Protein AF-A0A3M0XFK5-F1 (afdb_monomer_lite)

pLDDT: mean 73.86, std 16.05, range [31.91, 90.44]

Sequence (95 aa):
MQRQSSTDVLHFATHGYADFETPRHSGLLAASGEMLTIQDFFEKRLTCPRLAVLSACETAIPPELESPDEIIALPTSLMVAGIPAVIGSLWSVAD

Foldseek 3Di:
DDDDDQDQEAEAQFAWDADPVDRQQTAGQDPVRDGCGLVNLLVAADDRYQEYEANYFPPDADPVRLPVCNVCSHQVSNVNSPHVYYHYDSHGDDD

Structure (mmCIF, N/CA/C/O backbone):
data_AF-A0A3M0XFK5-F1
#
_entry.id   AF-A0A3M0XFK5-F1
#
loop_
_atom_site.group_PDB
_atom_site.id
_atom_site.type_symbol
_atom_site.label_atom_id
_atom_site.label_alt_id
_atom_site.label_comp_id
_atom_site.label_asym_id
_atom_site.label_entity_id
_atom_site.label_seq_id
_atom_site.pdbx_PDB_ins_code
_atom_site.Cartn_x
_atom_site.Cartn_y
_atom_site.Cartn_z
_atom_site.occupancy
_atom_site.B_iso_or_equiv
_atom_site.auth_seq_id
_atom_site.auth_comp_id
_atom_site.auth_asym_id
_atom_site.auth_atom_id
_atom_site.pdbx_PDB_model_num
ATOM 1 N N . MET A 1 1 ? -16.483 19.804 13.832 1.00 31.91 1 MET A N 1
ATOM 2 C CA . MET A 1 1 ? -16.182 18.413 14.242 1.00 31.91 1 MET A CA 1
ATOM 3 C C . MET A 1 1 ? -16.823 17.475 13.229 1.00 31.91 1 MET A C 1
ATOM 5 O O . MET A 1 1 ? -17.989 17.133 13.374 1.00 31.91 1 MET A O 1
ATOM 9 N N . GLN A 1 2 ? -16.118 17.160 12.137 1.00 32.59 2 GLN A N 1
ATOM 10 C CA . GLN A 1 2 ? -16.607 16.198 11.146 1.00 32.59 2 GLN A CA 1
ATOM 11 C C . GLN A 1 2 ? -16.400 14.786 11.698 1.00 32.59 2 GLN A C 1
ATOM 13 O O . GLN A 1 2 ? -15.308 14.428 12.132 1.00 32.59 2 GLN A O 1
ATOM 18 N N . ARG A 1 3 ? -17.492 14.027 11.746 1.00 34.75 3 ARG A N 1
ATOM 19 C CA . ARG A 1 3 ? -17.570 12.662 12.261 1.00 34.75 3 ARG A CA 1
ATOM 20 C C . ARG A 1 3 ? -16.855 11.748 11.258 1.00 34.75 3 ARG A C 1
ATOM 22 O O . ARG A 1 3 ? -17.455 11.373 10.259 1.00 34.75 3 ARG A O 1
ATOM 29 N N . GLN A 1 4 ? -15.571 11.464 11.475 1.00 44.38 4 GLN A N 1
ATOM 30 C CA . GLN A 1 4 ? -14.875 10.416 10.727 1.00 44.38 4 GLN A CA 1
ATOM 31 C C . GLN A 1 4 ? -15.490 9.080 11.152 1.00 44.38 4 GLN A C 1
ATOM 33 O O . GLN A 1 4 ? -15.525 8.768 12.342 1.00 44.38 4 GLN A O 1
ATOM 38 N N . SER A 1 5 ? -16.049 8.327 10.205 1.00 48.06 5 SER A N 1
ATOM 39 C CA . SER A 1 5 ? -16.419 6.934 10.449 1.00 48.06 5 SER A CA 1
ATOM 40 C C . SER A 1 5 ? -15.153 6.199 10.879 1.00 48.06 5 SER A C 1
ATOM 42 O O . SER A 1 5 ? -14.173 6.181 10.133 1.00 48.06 5 SER A O 1
ATOM 44 N N . SER A 1 6 ? -15.138 5.660 12.097 1.00 58.69 6 SER A N 1
ATOM 45 C CA . SER A 1 6 ? -14.017 4.879 12.613 1.00 58.69 6 SER A CA 1
ATOM 46 C C . SER A 1 6 ? -13.965 3.546 11.870 1.00 58.69 6 SER A C 1
ATOM 48 O O . SER A 1 6 ? -14.556 2.557 12.297 1.00 58.69 6 SER A O 1
ATOM 50 N N . THR A 1 7 ? -13.329 3.546 10.707 1.00 67.62 7 THR A N 1
ATOM 51 C CA . THR A 1 7 ? -13.074 2.334 9.939 1.00 67.62 7 THR A CA 1
ATOM 52 C C . THR A 1 7 ? -11.715 1.799 10.365 1.00 67.62 7 THR A C 1
ATOM 54 O O . THR A 1 7 ? -10.688 2.376 10.016 1.00 67.62 7 THR A O 1
ATOM 57 N N . ASP A 1 8 ? -11.715 0.716 11.142 1.00 83.94 8 ASP A N 1
ATOM 58 C CA . ASP A 1 8 ? -10.488 0.082 11.640 1.00 83.94 8 ASP A CA 1
ATOM 59 C C . ASP A 1 8 ? -9.747 -0.707 10.548 1.00 83.94 8 ASP A C 1
ATOM 61 O O . ASP A 1 8 ? -8.533 -0.897 10.638 1.00 83.94 8 ASP A O 1
ATOM 65 N N . VAL A 1 9 ? -10.465 -1.150 9.509 1.00 87.44 9 VAL A N 1
ATOM 66 C CA . VAL A 1 9 ? -9.939 -1.987 8.422 1.00 87.44 9 VAL A CA 1
ATOM 67 C C . VAL A 1 9 ? -10.369 -1.437 7.065 1.00 87.44 9 VAL A C 1
ATOM 69 O O . VAL A 1 9 ? -11.561 -1.270 6.816 1.00 87.44 9 VAL A O 1
ATOM 72 N N . LEU A 1 10 ? -9.408 -1.200 6.174 1.00 86.12 10 LEU A N 1
ATOM 73 C CA . LEU A 1 10 ? -9.654 -0.956 4.754 1.00 86.12 10 LEU A CA 1
ATOM 74 C C . LEU A 1 10 ? -9.491 -2.266 3.983 1.00 86.12 10 LEU A C 1
ATOM 76 O O . LEU A 1 10 ? -8.471 -2.934 4.110 1.00 86.12 10 LEU A O 1
ATOM 80 N N . HIS A 1 11 ? -10.483 -2.636 3.180 1.00 85.88 11 HIS A N 1
ATOM 81 C CA . HIS A 1 11 ? -10.409 -3.807 2.308 1.00 85.88 11 HIS A CA 1
ATOM 82 C C . HIS A 1 11 ? -10.571 -3.361 0.861 1.00 85.88 11 HIS A C 1
ATOM 84 O O . HIS A 1 11 ? -11.553 -2.709 0.513 1.00 85.88 11 HIS A O 1
ATOM 90 N N . PHE A 1 12 ? -9.583 -3.691 0.039 1.00 82.44 12 PHE A N 1
ATOM 91 C CA . PHE A 1 12 ? -9.555 -3.404 -1.384 1.00 82.44 12 PHE A CA 1
ATOM 92 C C . PHE A 1 12 ? -9.650 -4.730 -2.135 1.00 82.44 12 PHE A C 1
ATOM 94 O O . PHE A 1 12 ? -8.666 -5.458 -2.224 1.00 82.44 12 PHE A O 1
ATOM 101 N N . ALA A 1 13 ? -10.832 -5.045 -2.657 1.00 80.56 13 ALA A N 1
ATOM 102 C CA . ALA A 1 13 ? -11.058 -6.162 -3.571 1.00 80.56 13 ALA A CA 1
ATOM 103 C C . ALA A 1 13 ? -11.319 -5.590 -4.965 1.00 80.56 13 ALA A C 1
ATOM 105 O O . ALA A 1 13 ? -12.464 -5.353 -5.341 1.00 80.56 13 ALA A O 1
ATOM 106 N N . THR A 1 14 ? -10.249 -5.213 -5.661 1.00 76.38 14 THR A N 1
ATOM 107 C CA . THR A 1 14 ? -10.352 -4.512 -6.944 1.00 76.38 14 THR A CA 1
ATOM 108 C C . THR A 1 14 ? -9.149 -4.767 -7.850 1.00 76.38 14 THR A C 1
ATOM 110 O O . THR A 1 14 ? -8.188 -5.405 -7.440 1.00 76.38 14 THR A O 1
ATOM 113 N N . HIS A 1 15 ? -9.172 -4.271 -9.082 1.00 79.12 15 HIS A N 1
ATOM 114 C CA . HIS A 1 15 ? -8.062 -4.401 -10.019 1.00 79.12 15 HIS A CA 1
ATOM 115 C C . HIS A 1 15 ? -6.876 -3.521 -9.618 1.00 79.12 15 HIS A C 1
ATOM 117 O O . HIS A 1 15 ? -7.023 -2.311 -9.411 1.00 79.12 15 HIS A O 1
ATOM 123 N N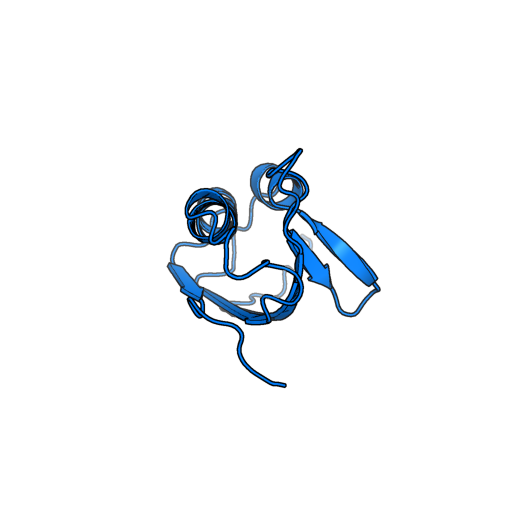 . GLY A 1 16 ? -5.698 -4.140 -9.543 1.00 77.94 16 GLY A N 1
ATOM 124 C CA . GLY A 1 16 ? -4.427 -3.430 -9.505 1.00 77.94 16 GLY A CA 1
ATOM 125 C C . GLY A 1 16 ? -4.005 -3.022 -10.915 1.00 77.94 16 GLY A C 1
ATOM 126 O O . GLY A 1 16 ? -4.222 -3.761 -11.880 1.00 77.94 16 GLY A O 1
ATOM 127 N N . TYR A 1 17 ? -3.403 -1.843 -11.028 1.00 78.69 17 TYR A N 1
ATOM 128 C CA . TYR A 1 17 ? -2.802 -1.340 -12.257 1.00 78.69 17 TYR A CA 1
ATOM 129 C C . TYR A 1 17 ? -1.322 -1.039 -12.034 1.00 78.69 17 TYR A C 1
ATOM 131 O O . TYR A 1 17 ? -0.975 -0.367 -11.061 1.00 78.69 17 TYR A O 1
ATOM 139 N N . ALA A 1 18 ? -0.496 -1.521 -12.962 1.00 77.38 18 ALA A N 1
ATOM 140 C CA . ALA A 1 18 ? 0.952 -1.390 -12.963 1.00 77.38 18 ALA A CA 1
ATOM 141 C C . ALA A 1 18 ? 1.405 -0.485 -14.115 1.00 77.38 18 ALA A C 1
ATOM 143 O O . ALA A 1 18 ? 1.147 -0.789 -15.282 1.00 77.38 18 ALA A O 1
ATOM 144 N N . ASP A 1 19 ? 2.070 0.623 -13.793 1.00 78.75 19 ASP A N 1
ATOM 145 C CA . ASP A 1 19 ? 2.700 1.539 -14.742 1.00 78.75 19 ASP A CA 1
ATOM 146 C C . ASP A 1 19 ? 4.225 1.384 -14.675 1.00 78.75 19 ASP A C 1
ATOM 148 O O . ASP A 1 19 ? 4.920 2.023 -13.883 1.00 78.75 19 ASP A O 1
ATOM 152 N N . PHE A 1 20 ? 4.756 0.545 -15.563 1.00 76.12 20 PHE A N 1
ATOM 153 C CA . PHE A 1 20 ? 6.188 0.252 -15.622 1.00 76.12 20 PHE A CA 1
ATOM 154 C C . PHE A 1 20 ? 7.050 1.441 -16.079 1.00 76.12 20 PHE A C 1
ATOM 156 O O . PHE A 1 20 ? 8.259 1.436 -15.841 1.00 76.12 20 PHE A O 1
ATOM 163 N N . GLU A 1 21 ? 6.470 2.454 -16.731 1.00 81.62 21 GLU A N 1
ATOM 164 C CA . GLU A 1 21 ? 7.200 3.665 -17.123 1.00 81.62 21 GLU A CA 1
ATOM 165 C C . GLU A 1 21 ? 7.225 4.683 -15.978 1.00 81.62 21 GLU A C 1
ATOM 167 O O . GLU A 1 21 ? 8.246 5.332 -15.732 1.00 81.62 21 GLU A O 1
ATOM 172 N N . THR A 1 22 ? 6.109 4.806 -15.254 1.00 84.12 22 THR A N 1
ATOM 173 C CA . THR A 1 22 ? 5.947 5.726 -14.127 1.00 84.12 22 THR A CA 1
ATOM 174 C C . THR A 1 22 ? 5.314 5.023 -12.915 1.00 84.12 22 THR A C 1
ATOM 176 O O . THR A 1 22 ? 4.138 5.248 -12.627 1.00 84.12 22 THR A O 1
ATOM 179 N N . PRO A 1 23 ? 6.096 4.291 -12.090 1.00 80.69 23 PRO A N 1
ATOM 180 C CA . PRO A 1 23 ? 5.567 3.446 -11.003 1.00 80.69 23 PRO A CA 1
ATOM 181 C C . PRO A 1 23 ? 4.730 4.163 -9.936 1.00 80.69 23 PRO A C 1
ATOM 183 O O . PRO A 1 23 ? 4.064 3.544 -9.118 1.00 80.69 23 PRO A O 1
ATOM 186 N N . ARG A 1 24 ? 4.779 5.498 -9.883 1.00 83.81 24 ARG A N 1
ATOM 187 C CA . ARG A 1 24 ? 3.979 6.303 -8.945 1.00 83.81 24 ARG A CA 1
ATOM 188 C C . ARG A 1 24 ? 2.516 6.425 -9.375 1.00 83.81 24 ARG A C 1
ATOM 190 O O . ARG A 1 24 ? 1.681 6.752 -8.535 1.00 83.81 24 ARG A O 1
ATOM 197 N N . HIS A 1 25 ? 2.234 6.197 -10.657 1.00 87.75 25 HIS A N 1
ATOM 198 C CA . HIS A 1 25 ? 0.889 6.179 -11.229 1.00 87.75 25 HIS A CA 1
ATOM 199 C C . HIS A 1 25 ? 0.219 4.804 -11.109 1.00 87.75 25 HIS A C 1
ATOM 201 O O . HIS A 1 25 ? -0.995 4.704 -11.290 1.00 87.75 25 HIS A O 1
ATOM 207 N N . SER A 1 26 ? 0.979 3.765 -10.758 1.00 85.19 26 SER A N 1
ATOM 208 C CA . SER A 1 26 ? 0.454 2.453 -10.382 1.00 85.19 26 SER A CA 1
ATOM 209 C C . SER A 1 26 ? -0.468 2.585 -9.167 1.00 85.19 26 SER A C 1
ATOM 211 O O . SER A 1 26 ? -0.304 3.485 -8.334 1.00 85.19 26 SER A O 1
ATOM 213 N N . GLY A 1 27 ? -1.477 1.724 -9.065 1.00 87.19 27 GLY A N 1
ATOM 214 C CA . GLY A 1 27 ? -2.551 1.940 -8.102 1.00 87.19 27 GLY A CA 1
ATOM 215 C C . GLY A 1 27 ? -3.687 0.930 -8.139 1.00 87.19 27 GLY A C 1
ATOM 216 O O . GLY A 1 27 ? -3.588 -0.144 -8.728 1.00 87.19 27 GLY A O 1
ATOM 217 N N . LEU A 1 28 ? -4.777 1.294 -7.470 1.00 85.56 28 LEU A N 1
ATOM 218 C CA . LEU A 1 28 ? -5.999 0.504 -7.354 1.00 85.56 28 LEU A CA 1
ATOM 219 C C . LEU A 1 28 ? -7.143 1.221 -8.066 1.00 85.56 28 LEU A C 1
ATOM 221 O O . LEU A 1 28 ? -7.446 2.371 -7.747 1.00 85.56 28 LEU A O 1
ATOM 225 N N . LEU A 1 29 ? -7.829 0.534 -8.975 1.00 84.81 29 LEU A N 1
ATOM 226 C CA . LEU A 1 29 ? -9.042 1.070 -9.584 1.00 84.81 29 LEU A CA 1
ATOM 227 C C . LEU A 1 29 ? -10.191 0.970 -8.576 1.00 84.81 29 LEU A C 1
ATOM 229 O O . LEU A 1 29 ? -10.603 -0.120 -8.220 1.00 84.81 29 LEU A O 1
ATOM 233 N N . ALA A 1 30 ? -10.735 2.066 -8.072 1.00 84.12 30 ALA A N 1
ATOM 234 C CA . ALA A 1 30 ? -11.891 2.021 -7.184 1.00 84.12 30 ALA A CA 1
ATOM 235 C C . ALA A 1 30 ? -13.162 1.597 -7.942 1.00 84.12 30 ALA A C 1
ATOM 237 O O . ALA A 1 30 ? -13.293 1.812 -9.146 1.00 84.12 30 ALA A O 1
ATOM 238 N N . ALA A 1 31 ? -14.163 1.080 -7.222 1.00 79.38 31 ALA A N 1
ATOM 239 C CA . ALA A 1 31 ? -15.466 0.734 -7.804 1.00 79.38 31 ALA A CA 1
ATOM 240 C C . ALA A 1 31 ? -16.192 1.937 -8.451 1.00 79.38 31 ALA A C 1
ATOM 242 O O . ALA A 1 31 ? -17.082 1.758 -9.276 1.00 79.38 31 ALA A O 1
ATOM 243 N N . SER A 1 32 ? -15.809 3.167 -8.088 1.00 83.19 32 SER A N 1
ATOM 244 C CA . SER A 1 32 ? -16.272 4.410 -8.718 1.00 83.19 32 SER A CA 1
ATOM 245 C C . SER A 1 32 ? -15.670 4.664 -10.107 1.00 83.19 32 SER A C 1
ATOM 247 O O . SER A 1 32 ? -16.110 5.588 -10.788 1.00 83.19 32 SER A O 1
ATOM 249 N N . GLY A 1 33 ? -14.662 3.889 -10.520 1.00 83.50 33 GLY A N 1
ATOM 250 C CA . GLY A 1 33 ? -13.844 4.138 -11.708 1.00 83.50 33 GLY A CA 1
ATOM 251 C C . GLY A 1 33 ? -12.682 5.113 -11.475 1.00 83.50 33 GLY A C 1
ATOM 252 O O . GLY A 1 33 ? -11.950 5.417 -12.411 1.00 83.50 33 GLY A O 1
ATOM 253 N N . GLU A 1 34 ? -12.503 5.611 -10.250 1.00 88.00 34 GLU A N 1
ATOM 254 C CA . GLU A 1 34 ? -11.369 6.460 -9.865 1.00 88.00 34 GLU A CA 1
ATOM 255 C C . GLU A 1 34 ? -10.102 5.617 -9.671 1.00 88.00 34 GLU A C 1
ATOM 257 O O . GLU A 1 34 ? -10.156 4.566 -9.038 1.00 88.00 34 GLU A O 1
ATOM 262 N N . MET A 1 35 ? -8.955 6.078 -10.172 1.00 87.69 35 MET A N 1
ATOM 263 C CA . MET A 1 35 ? -7.668 5.438 -9.895 1.00 87.69 35 MET A CA 1
ATOM 264 C C . MET A 1 35 ? -7.081 5.995 -8.595 1.00 87.69 35 MET A C 1
ATOM 266 O O . MET A 1 35 ? -6.830 7.192 -8.505 1.00 87.69 35 MET A O 1
ATOM 270 N N . LEU A 1 36 ? -6.843 5.128 -7.611 1.00 88.44 36 LEU A N 1
ATOM 271 C CA . LEU A 1 36 ? -6.133 5.452 -6.374 1.00 88.44 36 LEU A CA 1
ATOM 272 C C . LEU A 1 36 ? -4.659 5.083 -6.539 1.00 88.44 36 LEU A C 1
ATOM 274 O O . LEU A 1 36 ? -4.280 3.920 -6.379 1.00 88.44 36 LEU A O 1
ATOM 278 N N . THR A 1 37 ? -3.840 6.066 -6.890 1.00 90.44 37 THR A N 1
ATOM 279 C CA . THR A 1 37 ? -2.423 5.8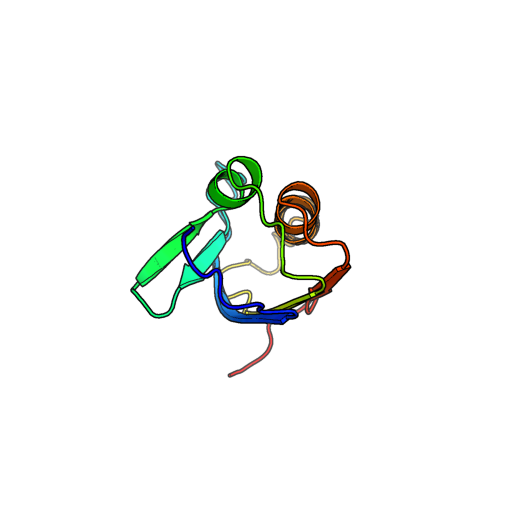68 -7.201 1.00 90.44 37 THR A CA 1
ATOM 280 C C . THR A 1 37 ? -1.556 5.791 -5.947 1.00 90.44 37 THR A C 1
ATOM 282 O O . THR A 1 37 ? -1.918 6.250 -4.861 1.00 90.44 37 THR A O 1
ATOM 285 N N . ILE A 1 38 ? -0.349 5.251 -6.098 1.00 88.19 38 ILE A N 1
ATOM 286 C CA . ILE A 1 38 ? 0.693 5.287 -5.066 1.00 88.19 38 ILE A CA 1
ATOM 287 C C . ILE A 1 38 ? 0.976 6.726 -4.616 1.00 88.19 38 ILE A C 1
ATOM 289 O O . ILE A 1 38 ? 1.143 6.971 -3.418 1.00 88.19 38 ILE A O 1
ATOM 293 N N . GLN A 1 39 ? 0.986 7.681 -5.550 1.00 89.31 39 GLN A N 1
ATOM 294 C CA . GLN A 1 39 ? 1.139 9.096 -5.227 1.00 89.31 39 GLN A CA 1
ATOM 295 C C . GLN A 1 39 ? 0.007 9.612 -4.326 1.00 89.31 39 GLN A C 1
ATOM 297 O O . GLN A 1 39 ? 0.287 10.283 -3.330 1.00 89.31 39 GLN A O 1
ATOM 302 N N . ASP A 1 40 ? -1.246 9.240 -4.601 1.00 89.56 40 ASP A N 1
ATOM 303 C CA . ASP A 1 40 ? -2.390 9.653 -3.778 1.00 89.56 40 ASP A CA 1
ATOM 304 C C . ASP A 1 40 ? -2.256 9.179 -2.328 1.00 89.56 40 ASP A C 1
ATOM 306 O O . ASP A 1 40 ? -2.655 9.882 -1.397 1.00 89.56 40 ASP A O 1
ATOM 310 N N . PHE A 1 41 ? -1.690 7.990 -2.112 1.00 86.38 41 PHE A N 1
ATOM 311 C CA . PHE A 1 41 ? -1.444 7.471 -0.768 1.00 86.38 41 PHE A CA 1
ATOM 312 C C . PHE A 1 41 ? -0.298 8.198 -0.059 1.00 86.38 41 PHE A C 1
ATOM 314 O O . PHE A 1 41 ? -0.413 8.457 1.136 1.00 86.38 41 PHE A O 1
ATOM 321 N N . PHE A 1 42 ? 0.757 8.608 -0.770 1.00 84.62 42 PHE A N 1
ATOM 322 C CA . PHE A 1 42 ? 1.824 9.422 -0.175 1.00 84.62 42 PHE A CA 1
ATOM 323 C C . PHE A 1 42 ? 1.353 10.809 0.273 1.00 84.62 42 PHE A C 1
ATOM 325 O O . PHE A 1 42 ? 1.878 11.355 1.243 1.00 84.62 42 PHE A O 1
ATOM 332 N N . GLU A 1 43 ? 0.363 11.379 -0.410 1.00 86.19 43 GLU A N 1
ATOM 333 C CA . GLU A 1 43 ? -0.178 12.702 -0.089 1.00 86.19 43 GLU A CA 1
ATOM 334 C C . GLU A 1 43 ? -1.271 12.656 0.995 1.00 86.19 43 GLU A C 1
ATOM 336 O O . GLU A 1 43 ? -1.614 13.681 1.596 1.00 86.19 43 GLU A O 1
ATOM 341 N N . LYS A 1 44 ? -1.817 11.470 1.294 1.00 83.62 44 LYS A N 1
ATOM 342 C CA . LYS A 1 44 ? -2.872 11.283 2.298 1.00 83.62 44 LYS A CA 1
ATOM 343 C C . LYS A 1 44 ? -2.300 10.958 3.674 1.00 83.62 44 LYS A C 1
ATOM 345 O O . LYS A 1 44 ? -1.352 10.202 3.832 1.00 83.62 44 LYS A O 1
ATOM 350 N N . ARG A 1 45 ? -2.974 11.471 4.707 1.00 81.38 45 ARG A N 1
ATOM 351 C CA . ARG A 1 45 ? -2.741 11.082 6.103 1.00 81.38 45 ARG A CA 1
ATOM 352 C C . ARG A 1 45 ? -3.984 10.405 6.668 1.00 81.38 45 ARG A C 1
ATOM 354 O O . ARG A 1 45 ? -4.947 11.064 7.054 1.00 81.38 45 ARG A O 1
ATOM 361 N N . LEU A 1 46 ? -3.956 9.082 6.693 1.00 82.56 46 LEU A N 1
ATOM 362 C CA . LEU A 1 46 ? -4.979 8.212 7.250 1.00 82.56 46 LEU A CA 1
ATOM 363 C C . LEU A 1 46 ? -4.695 8.007 8.743 1.00 82.56 46 LEU A C 1
ATOM 365 O O . LEU A 1 46 ? -3.644 7.509 9.127 1.00 82.56 46 LEU A O 1
ATOM 369 N N . THR A 1 47 ? -5.624 8.425 9.602 1.00 78.44 47 THR A N 1
ATOM 370 C CA . THR A 1 47 ? -5.441 8.390 11.068 1.00 78.44 47 THR A CA 1
ATOM 371 C C . THR A 1 47 ? -6.252 7.308 11.774 1.00 78.44 47 THR A C 1
ATOM 373 O O . THR A 1 47 ? -6.051 7.075 12.961 1.00 78.44 47 THR A O 1
ATOM 376 N N . CYS A 1 48 ? -7.194 6.681 11.072 1.00 82.00 48 CYS A N 1
ATOM 377 C CA . CYS A 1 48 ? -8.132 5.713 11.641 1.00 82.00 48 CYS A CA 1
ATOM 378 C C . CYS A 1 48 ? -7.823 4.247 11.295 1.00 82.00 48 CYS A C 1
ATOM 380 O O . CYS A 1 48 ? -7.848 3.429 12.213 1.00 82.00 48 CYS A O 1
ATOM 382 N N . PRO A 1 49 ? -7.537 3.878 10.032 1.00 82.81 49 PRO A N 1
ATOM 383 C CA . PRO A 1 49 ? -7.396 2.472 9.686 1.00 82.81 49 PRO A CA 1
ATOM 384 C C . PRO A 1 49 ? -6.113 1.878 10.263 1.00 82.81 49 PRO A C 1
ATOM 386 O O . PRO A 1 49 ? -5.022 2.428 10.126 1.00 82.81 49 PRO A O 1
ATOM 389 N N . ARG A 1 50 ? -6.262 0.722 10.910 1.00 87.50 50 ARG A N 1
ATOM 390 C CA . ARG A 1 50 ? -5.173 -0.033 11.539 1.00 87.50 50 ARG A CA 1
ATOM 391 C C . ARG A 1 50 ? -4.648 -1.158 10.652 1.00 87.50 50 ARG A C 1
ATOM 393 O O . ARG A 1 50 ? -3.551 -1.655 10.897 1.00 87.50 50 ARG A O 1
ATOM 400 N N . LEU A 1 51 ? -5.437 -1.551 9.657 1.00 86.31 51 LEU A N 1
ATOM 401 C CA . LEU A 1 51 ? -5.139 -2.626 8.724 1.00 86.31 51 LEU A CA 1
ATOM 402 C C . LEU A 1 51 ? -5.671 -2.274 7.333 1.00 86.31 51 LEU A C 1
ATOM 404 O O . LEU A 1 51 ? -6.813 -1.833 7.205 1.00 86.31 51 LEU A O 1
ATOM 408 N N . ALA A 1 52 ? -4.869 -2.524 6.304 1.00 87.88 52 ALA A N 1
ATOM 409 C CA . ALA A 1 52 ? -5.333 -2.620 4.927 1.00 87.88 52 ALA A CA 1
ATOM 410 C C . ALA A 1 52 ? -5.200 -4.062 4.429 1.00 87.88 52 ALA A C 1
ATOM 412 O O . ALA A 1 52 ? -4.183 -4.712 4.658 1.00 87.88 52 ALA A O 1
ATOM 413 N N . VAL A 1 53 ? -6.221 -4.558 3.740 1.00 85.69 53 VAL A N 1
ATOM 414 C CA . VAL A 1 53 ? -6.209 -5.855 3.062 1.00 85.69 53 VAL A CA 1
ATOM 415 C C . VAL A 1 53 ? -6.366 -5.605 1.566 1.00 85.69 53 VAL A C 1
ATOM 417 O O . VAL A 1 53 ? -7.358 -5.021 1.138 1.00 85.69 53 VAL A O 1
ATOM 420 N N . LEU A 1 54 ? -5.379 -6.030 0.788 1.00 80.94 54 LEU A N 1
ATOM 421 C CA . LEU A 1 54 ? -5.309 -5.943 -0.664 1.00 80.94 54 LEU A CA 1
ATOM 422 C C . LEU A 1 54 ? -5.639 -7.321 -1.244 1.00 80.94 54 LEU A C 1
ATOM 424 O O . LEU A 1 54 ? -4.802 -8.218 -1.288 1.00 80.94 54 LEU A O 1
ATOM 428 N N . SER A 1 55 ? -6.882 -7.490 -1.671 1.00 75.00 55 SER A N 1
ATOM 429 C CA . SER A 1 55 ? -7.357 -8.621 -2.469 1.00 75.00 55 SER A CA 1
ATOM 430 C C . SER A 1 55 ? -7.422 -8.191 -3.933 1.00 75.00 55 SER A C 1
ATOM 432 O O . SER A 1 55 ? -8.489 -8.208 -4.541 1.00 75.00 55 SER A O 1
ATOM 434 N N . ALA A 1 56 ? -6.304 -7.695 -4.463 1.00 63.94 56 ALA A N 1
ATOM 435 C CA . ALA A 1 56 ? -6.260 -7.132 -5.803 1.00 63.94 56 ALA A CA 1
ATOM 436 C C . ALA A 1 56 ? -5.700 -8.130 -6.819 1.00 63.94 56 ALA A C 1
ATOM 438 O O . ALA A 1 56 ? -4.713 -8.813 -6.555 1.00 63.94 56 ALA A O 1
ATOM 439 N N . CYS A 1 57 ? -6.343 -8.207 -7.983 1.00 59.22 57 CYS A N 1
ATOM 440 C CA . CYS A 1 57 ? -5.866 -9.009 -9.106 1.00 59.22 57 CYS A CA 1
ATOM 441 C C . CYS A 1 57 ? -4.761 -8.231 -9.832 1.00 59.22 57 CYS A C 1
ATOM 443 O O . CYS A 1 57 ? -4.988 -7.092 -10.249 1.00 59.22 57 CYS A O 1
ATOM 445 N N . GLU A 1 58 ? -3.595 -8.843 -10.034 1.00 55.38 58 GLU A N 1
ATOM 446 C CA . GLU A 1 58 ? -2.583 -8.365 -10.980 1.00 55.38 58 GLU A CA 1
ATOM 447 C C . GLU A 1 58 ? -3.096 -8.628 -12.403 1.00 55.38 58 GLU A C 1
ATOM 449 O O . GLU A 1 58 ? -2.830 -9.667 -13.002 1.00 55.38 58 GLU A O 1
ATOM 454 N N . THR A 1 59 ? -3.922 -7.728 -12.937 1.00 43.06 59 THR A N 1
ATOM 455 C CA . THR A 1 59 ? -4.529 -7.894 -14.271 1.00 43.06 59 THR A CA 1
ATOM 456 C C . THR A 1 59 ? -3.638 -7.434 -15.432 1.00 43.06 59 THR A C 1
ATOM 458 O O . THR A 1 59 ? -4.079 -7.481 -16.577 1.00 43.06 59 THR A O 1
ATOM 461 N N . ALA A 1 60 ? -2.396 -7.001 -15.182 1.00 41.22 60 ALA A N 1
ATOM 462 C CA . ALA A 1 60 ? -1.547 -6.416 -16.227 1.00 41.22 60 ALA A CA 1
ATOM 463 C C . ALA A 1 60 ? -0.031 -6.628 -16.054 1.00 41.22 60 ALA A C 1
ATOM 465 O O . ALA A 1 60 ? 0.742 -5.832 -16.579 1.00 41.22 60 ALA A O 1
ATOM 466 N N . ILE A 1 61 ? 0.417 -7.673 -15.350 1.00 50.66 61 ILE A N 1
ATOM 467 C CA . ILE A 1 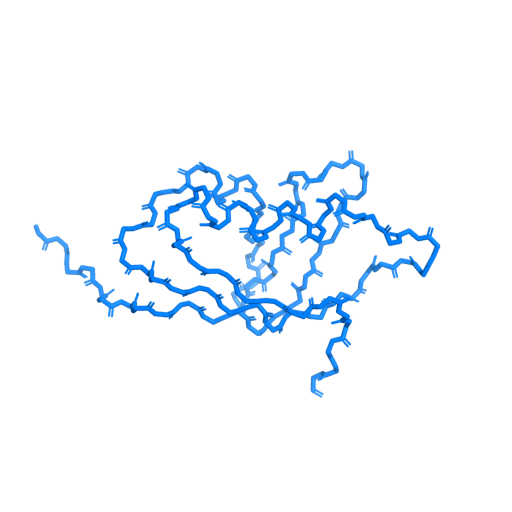61 ? 1.849 -8.008 -15.289 1.00 50.66 61 ILE A CA 1
ATOM 468 C C . ILE A 1 61 ? 2.150 -9.057 -16.371 1.00 50.66 61 ILE A C 1
ATOM 470 O O . ILE A 1 61 ? 1.657 -10.184 -16.269 1.00 50.66 61 ILE A O 1
ATOM 474 N N . PRO A 1 62 ? 2.916 -8.733 -17.432 1.00 43.34 62 PRO A N 1
ATOM 475 C CA . PRO A 1 62 ? 3.498 -9.759 -18.288 1.00 43.34 62 PRO A CA 1
ATOM 476 C C . PRO A 1 62 ? 4.360 -10.680 -17.413 1.00 43.34 62 PRO A C 1
ATOM 478 O O . PRO A 1 62 ? 5.114 -10.164 -16.590 1.00 43.34 62 PRO A O 1
ATOM 481 N N . PRO A 1 63 ? 4.293 -12.012 -17.560 1.00 48.41 63 PRO A N 1
ATOM 482 C CA . PRO A 1 63 ? 5.039 -12.947 -16.712 1.00 48.41 63 PRO A CA 1
ATOM 483 C C . PRO A 1 63 ? 6.565 -12.732 -16.743 1.00 48.41 63 PRO A C 1
ATOM 485 O O . PRO A 1 63 ? 7.272 -13.211 -15.863 1.00 48.41 63 PRO A O 1
ATOM 488 N N . GLU A 1 64 ? 7.093 -11.997 -17.726 1.00 49.88 64 GLU A N 1
ATOM 489 C CA . GLU A 1 64 ? 8.505 -11.609 -17.811 1.00 49.88 64 GLU A CA 1
ATOM 490 C C . GLU A 1 64 ? 8.867 -10.325 -17.028 1.00 49.88 64 GLU A C 1
ATOM 492 O O . GLU A 1 64 ? 10.044 -9.981 -16.924 1.00 49.88 64 GLU A O 1
ATOM 497 N N . LEU A 1 65 ? 7.871 -9.610 -16.498 1.00 50.72 65 LEU A N 1
ATOM 498 C CA . LEU A 1 65 ? 7.950 -8.287 -15.867 1.00 50.72 65 LEU A CA 1
ATOM 499 C C . LEU A 1 65 ? 7.354 -8.306 -14.451 1.00 50.72 65 LEU A C 1
ATOM 501 O O . LEU A 1 65 ? 6.727 -7.335 -14.030 1.00 50.72 65 LEU A O 1
ATOM 505 N N . GLU A 1 66 ? 7.559 -9.388 -13.693 1.00 52.28 66 GLU A N 1
ATOM 506 C CA . GLU A 1 66 ? 7.401 -9.362 -12.233 1.00 52.28 66 GLU A CA 1
ATOM 507 C C . GLU A 1 66 ? 8.337 -8.279 -11.670 1.00 52.28 66 GLU A C 1
ATOM 509 O O . GLU A 1 66 ? 9.501 -8.537 -11.376 1.00 52.28 66 GLU A O 1
ATOM 514 N N . SER A 1 67 ? 7.867 -7.031 -11.605 1.00 54.66 67 SER A N 1
ATOM 515 C CA . SER A 1 67 ? 8.628 -5.912 -11.066 1.00 54.66 67 SER A CA 1
ATOM 516 C C . SER A 1 67 ? 8.483 -5.953 -9.549 1.00 54.66 67 SER A C 1
ATOM 518 O O . SER A 1 67 ? 7.414 -5.617 -9.028 1.00 54.66 67 SER A O 1
ATOM 520 N N . PRO A 1 68 ? 9.533 -6.342 -8.803 1.00 54.62 68 PRO A N 1
ATOM 521 C CA . PRO A 1 68 ? 9.465 -6.426 -7.347 1.00 54.62 68 PRO A CA 1
ATOM 522 C C . PRO A 1 68 ? 9.170 -5.059 -6.720 1.00 54.62 68 PRO A C 1
ATOM 524 O O . PRO A 1 68 ? 8.637 -4.977 -5.615 1.00 54.62 68 PRO A O 1
ATOM 527 N N . ASP A 1 69 ? 9.500 -3.983 -7.439 1.00 56.62 69 ASP A N 1
ATOM 528 C CA . ASP A 1 69 ? 9.352 -2.611 -6.976 1.00 56.62 69 ASP A CA 1
ATOM 529 C C . ASP A 1 69 ? 7.882 -2.220 -6.795 1.00 56.62 69 ASP A C 1
ATOM 531 O O . ASP A 1 69 ? 7.555 -1.542 -5.824 1.00 56.62 69 ASP A O 1
ATOM 535 N N . GLU A 1 70 ? 6.974 -2.682 -7.657 1.00 56.50 70 GLU A N 1
ATOM 536 C CA . GLU A 1 70 ? 5.547 -2.353 -7.536 1.00 56.50 70 GLU A CA 1
ATOM 537 C C . GLU A 1 70 ? 4.847 -3.138 -6.427 1.00 56.50 70 GLU A C 1
ATOM 539 O O . GLU A 1 70 ? 4.063 -2.573 -5.655 1.00 56.50 70 GLU A O 1
ATOM 544 N N . ILE A 1 71 ? 5.212 -4.416 -6.297 1.00 61.06 71 ILE A N 1
ATOM 545 C CA . ILE A 1 71 ? 4.764 -5.308 -5.221 1.00 61.06 71 ILE A CA 1
ATOM 546 C C . ILE A 1 71 ? 5.103 -4.700 -3.852 1.00 61.06 71 ILE A C 1
ATOM 548 O O . ILE A 1 71 ? 4.350 -4.846 -2.889 1.00 61.06 71 ILE A O 1
ATOM 552 N N . ILE A 1 72 ? 6.219 -3.973 -3.760 1.00 67.06 72 ILE A N 1
ATOM 553 C CA . ILE A 1 72 ? 6.646 -3.282 -2.543 1.00 67.06 72 ILE A CA 1
ATOM 554 C C . ILE A 1 72 ? 6.003 -1.895 -2.432 1.00 67.06 72 ILE A C 1
ATOM 556 O O . ILE A 1 72 ? 5.593 -1.496 -1.337 1.00 67.06 72 ILE A O 1
ATOM 560 N N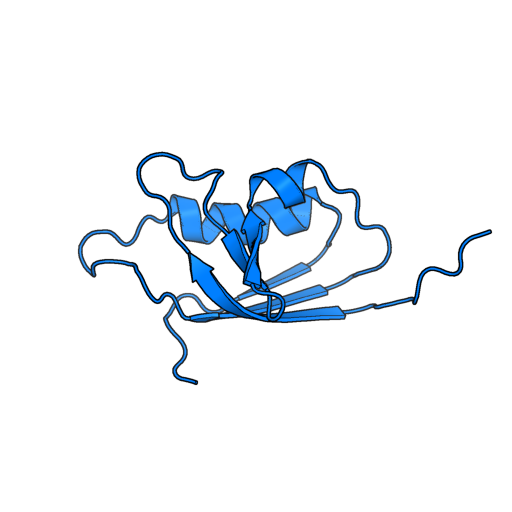 . ALA A 1 73 ? 5.913 -1.140 -3.527 1.00 76.44 73 ALA A N 1
ATOM 561 C CA . ALA A 1 73 ? 5.562 0.274 -3.483 1.00 76.44 73 ALA A CA 1
ATOM 562 C C . ALA A 1 73 ? 4.114 0.534 -3.042 1.00 76.44 73 ALA A C 1
ATOM 564 O O . ALA A 1 73 ? 3.888 1.474 -2.277 1.00 76.44 73 ALA A O 1
ATOM 565 N N . LEU A 1 74 ? 3.145 -0.299 -3.440 1.00 80.75 74 LEU A N 1
ATOM 566 C CA . LEU A 1 74 ? 1.737 -0.097 -3.074 1.00 80.75 74 LEU A CA 1
ATOM 567 C C . LEU A 1 74 ? 1.433 -0.411 -1.591 1.00 80.75 74 LEU A C 1
ATOM 569 O O . LEU A 1 74 ? 0.853 0.438 -0.909 1.00 80.75 74 LEU A O 1
ATOM 573 N N . PRO A 1 75 ? 1.857 -1.552 -1.011 1.00 82.81 75 PRO A N 1
ATOM 574 C CA . PRO A 1 75 ? 1.750 -1.756 0.434 1.00 82.81 75 PRO A CA 1
ATOM 575 C C . PRO A 1 75 ? 2.535 -0.707 1.230 1.00 82.81 75 PRO A C 1
ATOM 577 O O . PRO A 1 75 ? 2.078 -0.240 2.274 1.00 82.81 75 PRO A O 1
ATOM 580 N N . THR A 1 76 ? 3.703 -0.298 0.729 1.00 85.44 76 THR A N 1
ATOM 581 C CA . THR A 1 76 ? 4.529 0.720 1.389 1.00 85.44 76 THR A CA 1
ATOM 582 C C . THR A 1 76 ? 3.862 2.089 1.389 1.00 85.44 76 THR A C 1
ATOM 584 O O . THR A 1 76 ? 3.911 2.780 2.406 1.00 85.44 76 THR A O 1
ATOM 587 N N . SER A 1 77 ? 3.195 2.487 0.305 1.00 86.56 77 SER A N 1
ATOM 588 C CA . SER A 1 77 ? 2.505 3.777 0.237 1.00 86.56 77 SER A CA 1
ATOM 589 C C . SER A 1 77 ? 1.355 3.866 1.242 1.00 86.56 77 SER A C 1
ATOM 591 O O . SER A 1 77 ? 1.208 4.887 1.909 1.00 86.56 77 SER A O 1
ATOM 593 N N . LEU A 1 78 ? 0.620 2.771 1.461 1.00 87.62 78 LEU A N 1
ATOM 594 C CA . LEU A 1 78 ? -0.406 2.664 2.504 1.00 87.62 78 LEU A CA 1
ATOM 595 C C . LEU A 1 78 ? 0.178 2.769 3.919 1.00 87.62 78 LEU A C 1
ATOM 597 O O . LEU A 1 78 ? -0.409 3.422 4.787 1.00 87.62 78 LEU A O 1
ATOM 601 N N . MET A 1 79 ? 1.348 2.173 4.157 1.00 87.56 79 MET A N 1
ATOM 602 C CA . MET A 1 79 ? 2.044 2.324 5.438 1.00 87.56 79 MET A CA 1
ATOM 603 C C . MET A 1 79 ? 2.496 3.766 5.673 1.00 87.56 79 MET A C 1
ATOM 605 O O . MET A 1 79 ? 2.281 4.309 6.758 1.00 87.56 79 MET A O 1
ATO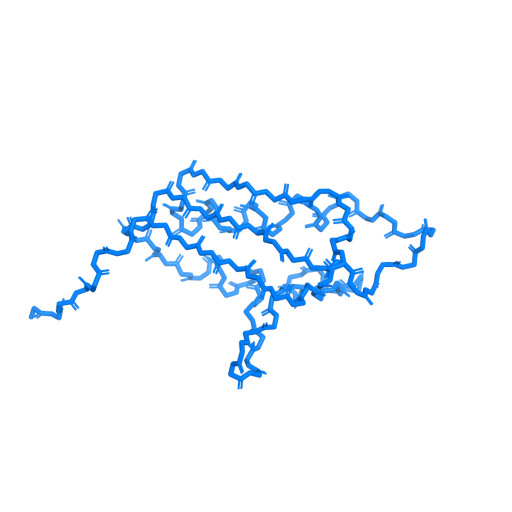M 609 N N . VAL A 1 80 ? 3.051 4.417 4.647 1.00 89.06 80 VAL A N 1
ATOM 610 C CA . VAL A 1 80 ? 3.428 5.838 4.702 1.00 89.06 80 VAL A CA 1
ATOM 611 C C . VAL A 1 80 ? 2.205 6.731 4.916 1.00 89.06 80 VAL A C 1
ATOM 613 O O . VAL A 1 80 ? 2.282 7.690 5.684 1.00 89.06 80 VAL A O 1
ATOM 616 N N . ALA A 1 81 ? 1.057 6.373 4.335 1.00 88.38 81 ALA A N 1
ATOM 617 C CA . ALA A 1 81 ? -0.209 7.066 4.550 1.00 88.38 81 ALA A CA 1
ATOM 618 C C . ALA A 1 81 ? -0.704 6.982 6.005 1.00 88.38 81 ALA A C 1
ATOM 620 O O . ALA A 1 81 ? -1.602 7.731 6.385 1.00 88.38 81 ALA A O 1
ATOM 621 N N . GLY A 1 82 ? -0.133 6.104 6.837 1.00 89.38 82 GLY A N 1
ATOM 622 C CA . GLY A 1 82 ? -0.448 5.976 8.260 1.00 89.38 82 GLY A CA 1
ATOM 623 C C . GLY A 1 82 ? -1.113 4.659 8.655 1.00 89.38 82 GLY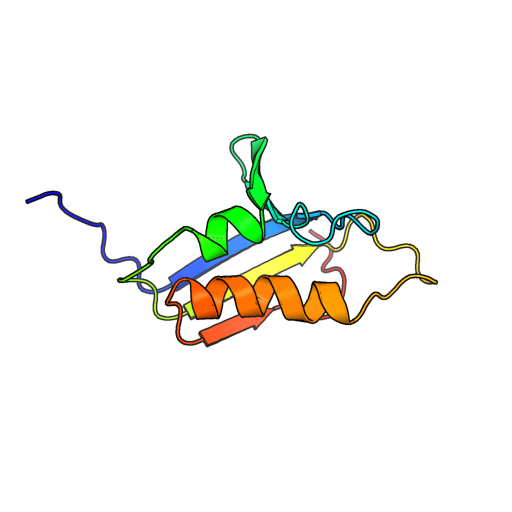 A C 1
ATOM 624 O O . GLY A 1 82 ? -1.532 4.538 9.805 1.00 89.38 82 GLY A O 1
ATOM 625 N N . ILE A 1 83 ? -1.201 3.675 7.750 1.00 90.06 83 ILE A N 1
ATOM 626 C CA . ILE A 1 83 ? -1.768 2.354 8.049 1.00 90.06 83 ILE A CA 1
ATOM 627 C C . ILE A 1 83 ? -0.682 1.438 8.639 1.00 90.06 83 ILE A C 1
ATOM 629 O O . ILE A 1 83 ? 0.241 1.053 7.931 1.00 90.06 83 ILE A O 1
ATOM 633 N N . PRO A 1 84 ? -0.769 1.019 9.911 1.00 88.38 84 PRO A N 1
ATOM 634 C CA . PRO A 1 84 ? 0.296 0.254 10.566 1.00 88.38 84 PRO A CA 1
ATOM 635 C C . PRO A 1 84 ? 0.547 -1.153 10.006 1.00 88.38 84 PRO A C 1
ATOM 637 O O . PRO A 1 84 ? 1.614 -1.712 10.249 1.00 88.38 84 PRO A O 1
ATOM 640 N N . ALA A 1 85 ? -0.430 -1.754 9.326 1.00 88.00 85 ALA A N 1
ATOM 641 C CA . ALA A 1 85 ? -0.325 -3.106 8.791 1.00 88.00 85 ALA A CA 1
ATOM 642 C C . ALA A 1 85 ? -1.028 -3.223 7.436 1.00 88.00 85 ALA A C 1
ATOM 644 O O . ALA A 1 85 ? -2.143 -2.728 7.262 1.00 88.00 85 ALA A O 1
ATOM 645 N N . VAL A 1 86 ? -0.397 -3.927 6.496 1.00 87.56 86 VAL A N 1
ATOM 646 C CA . VAL A 1 86 ? -0.956 -4.224 5.174 1.00 87.56 86 VAL A CA 1
ATOM 647 C C . VAL A 1 86 ? -0.795 -5.714 4.892 1.00 87.56 86 VAL A C 1
ATOM 649 O O . VAL A 1 86 ? 0.276 -6.275 5.109 1.00 87.56 86 VAL A O 1
ATOM 652 N N . ILE A 1 87 ? -1.861 -6.354 4.424 1.00 84.25 87 ILE A N 1
ATOM 653 C CA . ILE A 1 87 ? -1.868 -7.738 3.945 1.00 84.25 87 ILE A CA 1
ATOM 654 C C . ILE A 1 87 ? -2.221 -7.693 2.464 1.00 84.25 87 ILE A C 1
ATOM 656 O O . ILE A 1 87 ? -3.211 -7.064 2.110 1.00 84.25 87 ILE A O 1
ATOM 660 N N . GLY A 1 88 ? -1.452 -8.361 1.612 1.00 77.50 88 GLY A N 1
ATOM 661 C CA . GLY A 1 88 ? -1.751 -8.493 0.186 1.00 77.50 88 GLY A CA 1
ATOM 662 C C . GLY A 1 88 ? -1.418 -9.886 -0.333 1.00 77.50 88 GLY A C 1
ATOM 663 O O . GLY A 1 88 ? -0.637 -10.609 0.291 1.00 77.50 88 GLY A O 1
ATOM 664 N N . SER A 1 89 ? -2.022 -10.272 -1.454 1.00 69.06 89 SER A N 1
ATOM 665 C CA . SER A 1 89 ? -1.589 -11.431 -2.239 1.00 69.06 89 SER A CA 1
ATOM 666 C C . SER A 1 89 ? -0.380 -11.060 -3.103 1.00 69.06 89 SER A C 1
ATOM 668 O O . SER A 1 89 ? -0.324 -9.963 -3.645 1.00 69.06 89 SER A O 1
ATOM 670 N N . LEU A 1 90 ? 0.578 -11.981 -3.240 1.00 61.50 90 LEU A N 1
ATOM 671 C CA . LEU A 1 90 ? 1.731 -11.852 -4.153 1.00 61.50 90 LEU A CA 1
ATOM 672 C C . LEU A 1 90 ? 1.450 -12.451 -5.540 1.00 61.50 90 LEU A C 1
ATOM 674 O O . LEU A 1 90 ? 2.366 -12.727 -6.301 1.00 61.50 90 LEU A O 1
ATOM 678 N N . TRP A 1 91 ? 0.196 -12.785 -5.805 1.00 58.19 91 TRP A N 1
ATOM 679 C CA . TRP A 1 91 ? -0.239 -13.430 -7.028 1.00 58.19 91 TRP A CA 1
ATOM 680 C C . TRP A 1 91 ? -1.617 -12.906 -7.389 1.00 58.19 91 TRP A C 1
ATOM 682 O O . TRP A 1 91 ? -2.394 -12.499 -6.515 1.00 58.19 91 TRP A O 1
ATOM 692 N N . SER A 1 92 ? -1.935 -12.979 -8.678 1.00 55.34 92 SER A N 1
ATOM 693 C CA . SER A 1 92 ? -3.279 -12.715 -9.171 1.00 55.34 92 SER A CA 1
ATOM 694 C C . SER A 1 92 ? -4.278 -13.671 -8.510 1.00 55.34 92 SER A C 1
ATOM 696 O O . SER A 1 92 ? -4.157 -14.896 -8.601 1.00 55.34 92 SER A O 1
ATOM 698 N N . VAL A 1 93 ? -5.248 -13.113 -7.792 1.00 55.72 93 VAL A N 1
ATOM 699 C CA . VAL A 1 93 ? -6.378 -13.858 -7.231 1.00 55.72 93 VAL A CA 1
ATOM 700 C C . VAL A 1 93 ? -7.488 -13.811 -8.276 1.00 55.72 93 VAL A C 1
ATOM 702 O O . VAL A 1 93 ? -7.789 -12.735 -8.765 1.00 55.72 93 VAL A O 1
ATOM 705 N N . ALA A 1 94 ? -8.062 -14.945 -8.674 1.00 51.78 94 ALA A N 1
ATOM 706 C CA . ALA A 1 94 ? -9.233 -14.928 -9.553 1.00 51.78 94 ALA A CA 1
ATOM 707 C C . ALA A 1 94 ? -10.461 -14.428 -8.771 1.00 51.78 94 ALA A C 1
ATOM 709 O O . ALA A 1 94 ? -10.611 -14.807 -7.607 1.00 51.78 94 ALA A O 1
ATOM 710 N N . ASP A 1 95 ? -11.289 -13.593 -9.407 1.00 53.78 95 ASP A N 1
ATOM 711 C CA . ASP A 1 95 ? -12.593 -13.145 -8.881 1.00 53.78 95 ASP A CA 1
ATOM 712 C C . ASP A 1 95 ? -13.528 -14.335 -8.587 1.00 53.78 95 ASP A C 1
ATOM 714 O O . ASP A 1 95 ? -13.584 -15.268 -9.430 1.00 53.78 95 ASP A O 1
#

Secondary structure (DSSP, 8-state):
--------EEEE-SEEE--SS-TTS-EEE-TTS-EEEHHHHHH----S-SEEEE--EE-S--TT---HHHHHHHHHHHHHTT-S-EEE-SSPPP-

Radius of gyration: 13.36 Å; chains: 1; bounding box: 27×33×32 Å